Protein AF-A0A3D1R7E2-F1 (afdb_monomer_lite)

Radius of gyration: 16.74 Å; chains: 1; bounding box: 54×29×37 Å

Foldseek 3Di:
DCQPCNPVLFDCPVQAFWDGKAWAWWWFFPQDPVRDIDIDGDPHRSVVQVVVVHGDDPGHTAKTKMFTDTPVDPGTWIWMQGLVRHTDTDDPVCSVSVVVSCVVSVVDDPDDDDDPDDPDDPDDDD

Sequence (126 aa):
PLQDDGADALICSDVEGIDTITLKEVQILWGGPQGEIEIRRAKDLFEALKGRKKELPKGRLVKASFLVKFTDAKTPRTVTIRPQNIASYTRDSDASIVEAWLTARGFVRSAPEAQDADFAPAAAVA

Structure (mmCIF, N/CA/C/O backbone):
data_AF-A0A3D1R7E2-F1
#
_entry.id   AF-A0A3D1R7E2-F1
#
loop_
_atom_site.group_PDB
_atom_site.id
_atom_site.type_symbol
_atom_site.label_atom_id
_atom_site.label_alt_id
_atom_site.label_comp_id
_atom_site.label_asym_id
_atom_site.label_entity_id
_atom_site.label_seq_id
_atom_site.pdbx_PDB_ins_code
_atom_site.Cartn_x
_atom_site.Cartn_y
_atom_site.Cartn_z
_atom_site.occupancy
_atom_site.B_iso_or_equiv
_atom_site.auth_seq_id
_atom_site.auth_comp_id
_atom_site.auth_asym_id
_atom_site.auth_atom_id
_atom_site.pdbx_PDB_model_num
ATOM 1 N N . PRO A 1 1 ? 1.744 -7.961 -3.359 1.00 93.00 1 PRO A N 1
ATOM 2 C CA . PRO A 1 1 ? 0.296 -7.700 -3.225 1.00 93.00 1 PRO A CA 1
ATOM 3 C C . PRO A 1 1 ? -0.254 -6.580 -4.128 1.00 93.00 1 PRO A C 1
ATOM 5 O O . PRO A 1 1 ? -1.027 -6.898 -5.014 1.00 93.00 1 PRO A O 1
ATOM 8 N N . LEU A 1 2 ? 0.132 -5.295 -4.008 1.00 95.25 2 LEU A N 1
ATOM 9 C CA . LEU A 1 2 ? -0.544 -4.213 -4.775 1.00 95.25 2 LEU A CA 1
ATOM 10 C C . LEU A 1 2 ? -0.542 -4.389 -6.296 1.00 95.25 2 LEU A C 1
ATOM 12 O O . LEU A 1 2 ? -1.517 -4.055 -6.958 1.00 95.25 2 LEU A O 1
ATOM 16 N N . GLN A 1 3 ? 0.570 -4.855 -6.855 1.00 95.19 3 GLN A N 1
ATOM 17 C CA . GLN A 1 3 ? 0.695 -5.057 -8.295 1.00 95.19 3 GLN A CA 1
ATOM 18 C C . GLN A 1 3 ? 0.059 -6.363 -8.760 1.00 95.19 3 GLN A C 1
ATOM 20 O O . GLN A 1 3 ? -0.284 -6.449 -9.933 1.00 95.19 3 GLN A O 1
ATOM 25 N N . ASP A 1 4 ? -0.055 -7.364 -7.890 1.00 94.50 4 ASP A N 1
ATOM 26 C CA . ASP A 1 4 ? -0.408 -8.740 -8.260 1.00 94.50 4 ASP A CA 1
ATOM 27 C C . ASP A 1 4 ? -1.875 -9.042 -7.951 1.00 94.50 4 ASP A C 1
ATOM 29 O O . ASP A 1 4 ? -2.596 -9.497 -8.830 1.00 94.50 4 ASP A O 1
ATOM 33 N N . ASP A 1 5 ? -2.328 -8.674 -6.753 1.00 95.12 5 ASP A N 1
ATOM 34 C CA . ASP A 1 5 ? -3.698 -8.880 -6.268 1.00 95.12 5 ASP A CA 1
ATOM 35 C C . ASP A 1 5 ? -4.577 -7.633 -6.496 1.00 95.12 5 ASP A C 1
ATOM 37 O O . ASP A 1 5 ? -5.792 -7.652 -6.314 1.00 95.12 5 ASP A O 1
ATOM 41 N N . GLY A 1 6 ? -3.971 -6.502 -6.875 1.00 95.56 6 GLY A N 1
ATOM 42 C CA . GLY A 1 6 ? -4.695 -5.266 -7.162 1.00 95.56 6 GLY A CA 1
ATOM 43 C C . GLY A 1 6 ? -5.527 -4.780 -5.972 1.00 95.56 6 GLY A C 1
ATOM 44 O O . GLY A 1 6 ? -5.003 -4.588 -4.873 1.00 95.56 6 GLY A O 1
ATOM 45 N N . ALA A 1 7 ? -6.822 -4.548 -6.203 1.00 96.19 7 ALA A N 1
ATOM 46 C CA . ALA A 1 7 ? -7.747 -4.071 -5.176 1.00 96.19 7 ALA A CA 1
ATOM 47 C C . ALA A 1 7 ? -7.947 -5.083 -4.033 1.00 96.19 7 ALA A C 1
ATOM 49 O O . ALA A 1 7 ? -8.187 -4.664 -2.900 1.00 96.19 7 ALA A O 1
ATOM 50 N N . ASP A 1 8 ? -7.761 -6.382 -4.288 1.00 96.31 8 ASP A N 1
ATOM 51 C CA . ASP A 1 8 ? -7.923 -7.432 -3.277 1.00 96.31 8 ASP A CA 1
ATOM 52 C C . ASP A 1 8 ? -6.833 -7.352 -2.194 1.00 96.31 8 ASP A C 1
ATOM 54 O O . ASP A 1 8 ? -7.045 -7.745 -1.046 1.00 96.31 8 ASP A O 1
ATOM 58 N N . ALA A 1 9 ? -5.697 -6.710 -2.496 1.00 96.31 9 ALA A N 1
ATOM 59 C CA . ALA A 1 9 ? -4.672 -6.383 -1.504 1.00 96.31 9 ALA A CA 1
ATOM 60 C C . ALA A 1 9 ? -5.164 -5.420 -0.401 1.00 96.31 9 ALA A C 1
ATOM 62 O O . ALA A 1 9 ? -4.472 -5.244 0.601 1.00 96.31 9 ALA A O 1
ATOM 63 N N . LEU A 1 10 ? -6.319 -4.764 -0.579 1.00 97.56 10 LEU A N 1
ATOM 64 C CA . LEU A 1 10 ? -6.908 -3.842 0.398 1.00 97.56 10 LEU A CA 1
ATOM 65 C C . LEU A 1 10 ? -7.994 -4.478 1.271 1.00 97.56 10 LEU A C 1
ATOM 67 O O . LEU A 1 10 ? -8.542 -3.782 2.125 1.00 97.56 10 LEU A O 1
ATOM 71 N N . ILE A 1 11 ? -8.307 -5.766 1.090 1.00 97.12 11 ILE A N 1
ATOM 72 C CA . ILE A 1 11 ? -9.304 -6.459 1.915 1.00 97.12 11 ILE A CA 1
ATOM 73 C C . ILE A 1 11 ? -8.908 -6.355 3.396 1.00 97.12 11 ILE A C 1
ATOM 75 O O . ILE A 1 11 ? -7.786 -6.692 3.782 1.00 97.12 11 ILE A O 1
ATOM 79 N N . CYS A 1 12 ? -9.841 -5.873 4.217 1.00 96.69 12 CYS A N 1
ATOM 80 C CA . CYS A 1 12 ? -9.665 -5.685 5.659 1.00 96.69 12 CYS A CA 1
ATOM 81 C C . CYS A 1 12 ? -10.817 -6.265 6.490 1.00 96.69 12 CYS A C 1
ATOM 83 O O . CYS A 1 12 ? -10.854 -6.061 7.695 1.00 96.69 12 CYS A O 1
ATOM 85 N N . SER A 1 13 ? -11.759 -6.986 5.872 1.00 95.56 13 SER A N 1
ATOM 86 C CA . SER A 1 13 ? -12.932 -7.552 6.556 1.00 95.56 13 SER A CA 1
ATOM 87 C C . SER A 1 13 ? -12.590 -8.593 7.627 1.00 95.56 13 SER A C 1
ATOM 89 O O . SER A 1 13 ? -13.435 -8.923 8.450 1.00 95.56 13 SER A O 1
ATOM 91 N N . ASP A 1 14 ? -11.375 -9.133 7.596 1.00 94.31 14 ASP A N 1
ATOM 92 C CA . ASP A 1 14 ? -10.824 -10.073 8.569 1.00 94.31 14 ASP A CA 1
ATOM 93 C C . ASP A 1 14 ? -9.890 -9.413 9.600 1.00 94.31 14 ASP A C 1
ATOM 95 O O . ASP A 1 14 ? -9.264 -10.110 10.395 1.00 94.31 14 ASP A O 1
ATOM 99 N N . VAL A 1 15 ? -9.801 -8.079 9.606 1.00 94.75 15 VAL A N 1
ATOM 100 C CA . VAL A 1 15 ? -9.011 -7.303 10.567 1.00 94.75 15 VAL A CA 1
ATOM 101 C C . VAL A 1 15 ? -9.952 -6.430 11.388 1.00 94.75 15 VAL A C 1
ATOM 103 O O . VAL A 1 15 ? -10.504 -5.446 10.898 1.00 94.75 15 VAL A O 1
ATOM 106 N N . GLU A 1 16 ? -10.130 -6.783 12.659 1.00 94.62 16 GLU A N 1
ATOM 107 C CA . GLU A 1 16 ? -10.968 -6.011 13.576 1.00 94.62 16 GLU A CA 1
ATOM 108 C C . GLU A 1 16 ? -10.422 -4.584 13.766 1.00 94.62 16 GLU A C 1
ATOM 110 O O . GLU A 1 16 ? -9.217 -4.371 13.900 1.00 94.62 16 GLU A O 1
ATOM 115 N N . GLY A 1 17 ? -11.321 -3.595 13.781 1.00 93.88 17 GLY A N 1
ATOM 116 C CA . GLY A 1 17 ? -10.990 -2.182 13.991 1.00 93.88 17 GLY A CA 1
ATOM 117 C C . GLY A 1 17 ? -10.747 -1.369 12.716 1.00 93.88 17 GLY A C 1
ATOM 118 O O . GLY A 1 17 ? -10.523 -0.159 12.814 1.00 93.88 17 GLY A O 1
ATOM 119 N N . ILE A 1 18 ? -10.830 -1.982 11.528 1.00 95.81 18 ILE A N 1
ATOM 120 C CA . ILE A 1 18 ? -10.774 -1.283 10.236 1.00 95.81 18 ILE A CA 1
ATOM 121 C C . ILE A 1 18 ? -12.100 -1.436 9.485 1.00 95.81 18 ILE A C 1
ATOM 123 O O . ILE A 1 18 ? -12.493 -2.539 9.122 1.00 95.81 18 ILE A O 1
ATOM 127 N N . ASP A 1 19 ? -12.740 -0.314 9.149 1.00 96.44 19 ASP A N 1
ATOM 128 C CA . ASP A 1 19 ? -13.952 -0.319 8.325 1.00 96.44 19 ASP A CA 1
ATOM 129 C C . ASP A 1 19 ? -13.613 -0.381 6.829 1.00 96.44 19 ASP A C 1
ATOM 131 O O . ASP A 1 19 ? -14.225 -1.126 6.069 1.00 96.44 19 ASP A O 1
ATOM 135 N N . THR A 1 20 ? -12.672 0.459 6.376 1.00 97.38 20 THR A N 1
ATOM 136 C CA . THR A 1 20 ? -12.297 0.563 4.954 1.00 97.38 20 THR A CA 1
ATOM 137 C C . THR A 1 20 ? -10.848 0.999 4.770 1.00 97.38 20 THR A C 1
ATOM 139 O O . THR A 1 20 ? -10.297 1.763 5.570 1.00 97.38 20 THR A O 1
ATOM 142 N N . ILE A 1 21 ? -10.253 0.561 3.659 1.00 97.75 21 ILE A N 1
ATOM 143 C CA . ILE A 1 21 ? -8.923 0.975 3.209 1.00 97.75 21 ILE A CA 1
ATOM 144 C C . ILE A 1 21 ? -8.999 1.395 1.746 1.00 97.75 21 ILE A C 1
ATOM 146 O O . ILE A 1 21 ? -9.537 0.683 0.903 1.00 97.75 21 ILE A O 1
ATOM 150 N N . THR A 1 22 ? -8.416 2.547 1.426 1.00 98.31 22 THR A N 1
ATOM 151 C CA . THR A 1 22 ? -8.344 3.062 0.054 1.00 98.31 22 THR A CA 1
ATOM 152 C C . THR A 1 22 ? -6.907 3.391 -0.320 1.00 98.31 22 THR A C 1
ATOM 154 O O . THR A 1 22 ? -6.252 4.178 0.363 1.00 98.31 22 THR A O 1
ATOM 157 N N . LEU A 1 23 ? -6.415 2.867 -1.444 1.00 98.38 23 LEU A N 1
ATOM 158 C CA . LEU A 1 23 ? -5.114 3.261 -1.989 1.00 98.38 23 LEU A CA 1
ATOM 159 C C . LEU A 1 23 ? -5.201 4.671 -2.593 1.00 98.38 23 LEU A C 1
ATOM 161 O O . LEU A 1 23 ? -6.002 4.932 -3.491 1.00 98.38 23 LEU A O 1
ATOM 165 N N . LYS A 1 24 ? -4.364 5.591 -2.110 1.00 98.19 24 LYS A N 1
ATOM 166 C CA . LYS A 1 24 ? -4.354 7.002 -2.532 1.00 98.19 24 LYS A CA 1
ATOM 167 C C . LYS A 1 24 ? -3.199 7.327 -3.452 1.00 98.19 24 LYS A C 1
ATOM 169 O O . LYS A 1 24 ? -3.361 8.136 -4.362 1.00 98.19 24 LYS A O 1
ATOM 174 N N . GLU A 1 25 ? -2.037 6.751 -3.178 1.00 97.88 25 GLU A N 1
ATOM 175 C CA . GLU A 1 25 ? -0.796 7.080 -3.867 1.00 97.88 25 GLU A CA 1
ATOM 176 C C . GLU A 1 25 ? 0.111 5.858 -3.948 1.00 97.88 25 GLU A C 1
ATOM 178 O O . GLU A 1 25 ? 0.234 5.109 -2.978 1.00 97.88 25 GLU A O 1
ATOM 183 N N . VAL A 1 26 ? 0.791 5.712 -5.080 1.00 97.50 26 VAL A N 1
ATOM 184 C CA . VAL A 1 26 ? 1.994 4.888 -5.204 1.00 97.50 26 VAL A CA 1
ATOM 185 C C . VAL A 1 26 ? 3.109 5.706 -5.837 1.00 97.50 26 VAL A C 1
ATOM 187 O O . VAL A 1 26 ? 2.855 6.579 -6.673 1.00 97.50 26 VAL A O 1
ATOM 190 N N . GLN A 1 27 ? 4.341 5.395 -5.454 1.00 97.31 27 GLN A N 1
ATOM 191 C CA . GLN A 1 27 ? 5.536 5.865 -6.142 1.00 97.31 27 GLN A CA 1
ATOM 192 C C . GLN A 1 27 ? 6.299 4.667 -6.687 1.00 97.31 27 GLN A C 1
ATOM 194 O O . GLN A 1 27 ? 6.557 3.700 -5.960 1.00 97.31 27 GLN A O 1
ATOM 199 N N . ILE A 1 28 ? 6.637 4.747 -7.967 1.00 96.81 28 ILE A N 1
ATOM 200 C CA . ILE A 1 28 ? 7.308 3.700 -8.726 1.00 96.81 28 ILE A CA 1
ATOM 201 C C . ILE A 1 28 ? 8.655 4.257 -9.165 1.00 96.81 28 ILE A C 1
ATOM 203 O O . ILE A 1 28 ? 8.712 5.270 -9.855 1.00 96.81 28 ILE A O 1
ATOM 207 N 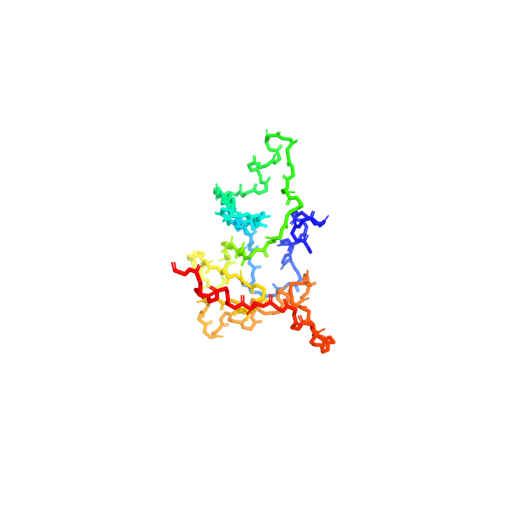N . LEU A 1 29 ? 9.732 3.604 -8.740 1.00 95.94 29 LEU A N 1
ATOM 208 C CA . LEU A 1 29 ? 11.078 3.887 -9.212 1.00 95.94 29 LEU A CA 1
ATOM 209 C C . LEU A 1 29 ? 11.318 3.079 -10.488 1.00 95.94 29 LEU A C 1
ATOM 211 O O . LEU A 1 29 ? 11.355 1.847 -10.447 1.00 95.94 29 LEU A O 1
ATOM 215 N N . TRP A 1 30 ? 11.494 3.782 -11.602 1.00 94.81 30 TRP A N 1
ATOM 216 C CA . TRP A 1 30 ? 11.928 3.200 -12.873 1.00 94.81 30 TRP A CA 1
ATOM 217 C C . TRP A 1 30 ? 13.458 3.158 -12.966 1.00 94.81 30 TRP A C 1
ATOM 219 O O . TRP A 1 30 ? 14.020 2.250 -13.574 1.00 94.81 30 TRP A O 1
ATOM 229 N N . GLY A 1 31 ? 14.138 4.080 -12.274 1.00 92.31 31 GLY A N 1
ATOM 230 C CA . GLY A 1 31 ? 15.594 4.123 -12.188 1.00 92.31 31 GLY A CA 1
ATOM 231 C C . GLY A 1 31 ? 16.223 4.781 -13.414 1.00 92.31 31 GLY A C 1
ATOM 232 O O . GLY A 1 31 ? 15.789 5.846 -13.849 1.00 92.31 31 GLY A O 1
ATOM 233 N N . GLY A 1 32 ? 17.282 4.168 -13.943 1.00 92.06 32 GLY A N 1
ATOM 234 C CA . GLY A 1 32 ? 18.061 4.723 -15.049 1.00 92.06 32 GLY A CA 1
ATOM 235 C C . GLY A 1 32 ? 18.939 5.923 -14.653 1.00 92.06 32 GLY A C 1
ATOM 236 O O . GLY A 1 32 ? 18.917 6.361 -13.501 1.00 92.06 32 GLY A O 1
ATOM 237 N N . PRO A 1 33 ? 19.715 6.478 -15.604 1.00 93.00 33 PRO A N 1
ATOM 238 C CA . PRO A 1 33 ? 20.716 7.516 -15.324 1.00 93.00 33 PRO A CA 1
ATOM 239 C C . PRO A 1 33 ? 20.145 8.816 -14.750 1.00 93.00 33 PRO A C 1
ATOM 241 O O . PRO A 1 33 ? 20.863 9.571 -14.108 1.00 93.00 33 PRO A O 1
ATOM 244 N N . GLN A 1 34 ? 18.860 9.079 -15.000 1.00 94.94 34 GLN A N 1
ATOM 245 C CA . GLN A 1 34 ? 18.167 10.286 -14.545 1.00 94.94 34 GLN A CA 1
ATOM 246 C C . GLN A 1 34 ? 17.313 10.041 -13.289 1.00 94.94 34 GLN A C 1
ATOM 248 O O . GLN A 1 34 ? 16.665 10.966 -12.809 1.00 94.94 34 GLN A O 1
ATOM 253 N N . GLY A 1 35 ? 17.293 8.808 -12.759 1.00 90.81 35 GLY A N 1
ATOM 254 C CA . GLY A 1 35 ? 16.551 8.461 -11.545 1.00 90.81 35 GLY A CA 1
ATOM 255 C C . GLY A 1 35 ? 15.041 8.663 -11.675 1.00 90.81 35 GLY A C 1
ATOM 256 O O . GLY A 1 35 ? 14.429 9.288 -10.812 1.00 90.81 35 GLY A O 1
ATOM 257 N N . GLU A 1 36 ? 14.436 8.166 -12.755 1.00 96.56 36 GLU A N 1
ATOM 258 C CA . GLU A 1 36 ? 13.021 8.393 -13.045 1.00 96.56 36 GLU A CA 1
ATOM 259 C C . GLU A 1 36 ? 12.114 7.795 -11.956 1.00 96.56 36 GLU A C 1
ATOM 261 O O . GLU A 1 36 ? 12.216 6.613 -11.599 1.00 96.56 36 GLU A O 1
ATOM 266 N N . ILE A 1 37 ? 11.194 8.625 -11.453 1.00 96.25 37 ILE A N 1
ATOM 267 C CA . ILE A 1 37 ? 10.164 8.253 -10.482 1.00 96.25 37 ILE A CA 1
ATOM 268 C C . ILE A 1 37 ? 8.799 8.670 -11.022 1.00 96.25 37 ILE A C 1
ATOM 270 O O . ILE A 1 37 ? 8.557 9.842 -11.311 1.00 96.25 37 ILE A O 1
ATOM 274 N N . GLU A 1 38 ? 7.870 7.721 -11.072 1.00 96.69 38 GLU A N 1
ATOM 275 C CA . GLU A 1 38 ? 6.471 7.980 -11.386 1.00 96.69 38 GLU A CA 1
ATOM 276 C C . GLU A 1 38 ? 5.636 8.014 -10.103 1.00 96.69 38 GLU A C 1
ATOM 278 O O . GLU A 1 38 ? 5.614 7.061 -9.321 1.00 96.69 38 GLU A O 1
ATOM 283 N N . ILE A 1 39 ? 4.899 9.108 -9.902 1.00 97.50 39 ILE A N 1
ATOM 284 C CA . ILE A 1 39 ? 3.942 9.252 -8.803 1.00 97.50 39 ILE A CA 1
ATOM 285 C C . ILE A 1 39 ? 2.533 9.156 -9.376 1.00 97.50 39 ILE A C 1
ATOM 287 O O . ILE A 1 39 ? 2.108 10.005 -10.161 1.00 97.50 39 ILE A O 1
ATOM 291 N N . ARG A 1 40 ? 1.770 8.152 -8.938 1.00 97.69 40 ARG A N 1
ATOM 292 C CA . ARG A 1 40 ? 0.340 8.048 -9.253 1.00 97.69 40 ARG A CA 1
ATOM 293 C C . ARG A 1 40 ? -0.485 8.302 -8.012 1.00 97.69 40 ARG A C 1
ATOM 295 O O . ARG A 1 40 ? -0.384 7.552 -7.047 1.00 97.69 40 ARG A O 1
ATOM 302 N N . ARG A 1 41 ? -1.339 9.326 -8.064 1.00 97.75 41 ARG A N 1
ATOM 303 C CA . ARG A 1 41 ? -2.199 9.734 -6.951 1.00 97.75 41 ARG A CA 1
ATOM 304 C C . ARG A 1 41 ? -3.637 9.961 -7.402 1.00 97.75 41 ARG A C 1
ATOM 306 O O . ARG A 1 41 ? -3.873 10.543 -8.457 1.00 97.75 41 ARG A O 1
ATOM 313 N N . ALA A 1 42 ? -4.593 9.535 -6.584 1.00 98.12 42 ALA A N 1
ATOM 314 C CA . ALA A 1 42 ? -6.019 9.757 -6.803 1.00 98.12 42 ALA A CA 1
ATOM 315 C C . ALA A 1 42 ? -6.803 9.763 -5.480 1.00 98.12 42 ALA A C 1
ATOM 317 O O . ALA A 1 42 ? -6.259 9.495 -4.405 1.00 98.12 42 ALA A O 1
ATOM 318 N N . LYS A 1 43 ? -8.107 10.075 -5.549 1.00 97.62 43 LYS A N 1
ATOM 319 C CA . LYS A 1 43 ? -9.004 9.889 -4.396 1.00 97.62 43 LYS A CA 1
ATOM 320 C C . LYS A 1 43 ? -9.190 8.407 -4.060 1.00 97.62 43 LYS A C 1
ATOM 322 O O . LYS A 1 43 ? -9.201 8.077 -2.882 1.00 97.62 43 LYS A O 1
ATOM 327 N N . ASP A 1 44 ? -9.280 7.575 -5.081 1.00 98.12 44 ASP A N 1
ATOM 328 C CA . ASP A 1 44 ? -9.190 6.124 -5.025 1.00 98.12 44 ASP A CA 1
ATOM 329 C C . ASP A 1 44 ? -8.407 5.711 -6.271 1.00 98.12 44 ASP A C 1
ATOM 331 O O . ASP A 1 44 ? -8.826 5.990 -7.398 1.00 98.12 44 ASP A O 1
ATOM 335 N N . LEU A 1 45 ? -7.202 5.181 -6.074 1.00 98.25 45 LEU A N 1
ATOM 336 C CA . LEU A 1 45 ? -6.304 4.878 -7.178 1.00 98.25 45 LEU A CA 1
ATOM 337 C C . LEU A 1 45 ? -6.773 3.664 -7.976 1.00 98.25 45 LEU A C 1
ATOM 339 O O . LEU A 1 45 ? -6.646 3.685 -9.200 1.00 98.25 45 LEU A O 1
ATOM 343 N N . PHE A 1 46 ? -7.341 2.649 -7.325 1.00 97.88 46 PHE A N 1
ATOM 344 C CA . PHE A 1 46 ? -7.822 1.466 -8.030 1.00 97.88 46 PHE A CA 1
ATOM 345 C C . PHE A 1 46 ? -9.076 1.777 -8.841 1.00 97.88 46 PHE A C 1
ATOM 347 O O . PHE A 1 46 ? -9.114 1.439 -10.022 1.00 97.88 46 PHE A O 1
ATOM 354 N N . GLU A 1 47 ? -10.034 2.527 -8.294 1.00 97.88 47 GLU A N 1
ATOM 355 C CA . GLU A 1 47 ? -11.212 2.955 -9.061 1.00 97.88 47 GLU A CA 1
ATOM 356 C C . GLU A 1 47 ? -10.829 3.883 -10.229 1.00 97.88 47 GLU A C 1
ATOM 358 O O . GLU A 1 47 ? -11.329 3.735 -11.348 1.00 97.88 47 GLU A O 1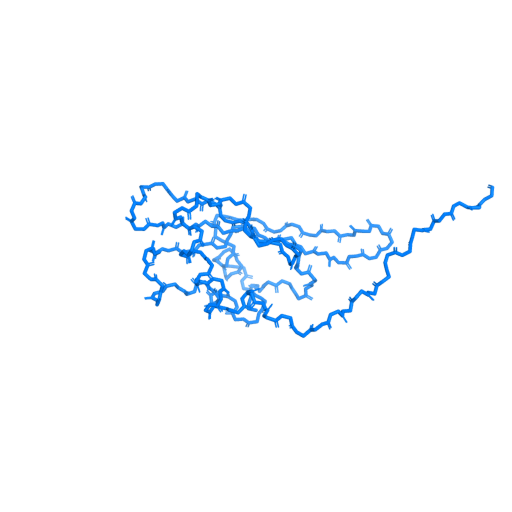
ATOM 363 N N . ALA A 1 48 ? -9.860 4.786 -10.035 1.00 97.75 48 ALA A N 1
ATOM 364 C CA . ALA A 1 48 ? -9.353 5.630 -11.120 1.00 97.75 48 ALA A CA 1
ATOM 365 C C . ALA A 1 48 ? -8.639 4.834 -12.228 1.00 97.75 48 ALA A C 1
ATOM 367 O O . ALA A 1 48 ? -8.613 5.264 -13.385 1.00 97.75 48 ALA A O 1
ATOM 368 N N . LEU A 1 49 ? -7.993 3.716 -11.894 1.00 96.69 49 LEU A N 1
ATOM 369 C CA . LEU A 1 49 ? -7.351 2.821 -12.860 1.00 96.69 49 LEU A CA 1
ATOM 370 C C . LEU A 1 49 ? -8.394 1.964 -13.592 1.00 96.69 49 LEU A C 1
ATOM 372 O O . LEU A 1 49 ? -8.393 1.934 -14.825 1.00 96.69 49 LEU A O 1
ATOM 376 N N . LYS A 1 50 ? -9.354 1.397 -12.855 1.00 96.50 50 LYS A N 1
ATOM 377 C CA . LYS A 1 50 ? -10.499 0.639 -13.376 1.00 96.50 50 LYS A CA 1
ATOM 378 C C . LYS A 1 50 ? -11.325 1.448 -14.373 1.00 96.50 50 LYS A C 1
ATOM 380 O O . LYS A 1 50 ? -11.580 0.972 -15.477 1.00 96.50 50 LYS A O 1
ATOM 385 N N . GLY A 1 51 ? -11.651 2.704 -14.053 1.00 96.75 51 GLY A N 1
ATOM 386 C CA . GLY A 1 51 ? -12.367 3.606 -14.965 1.00 96.75 51 GLY A CA 1
ATOM 387 C C . GLY A 1 51 ? -11.621 3.883 -16.278 1.00 96.75 51 GLY A C 1
ATOM 388 O O . GLY A 1 51 ? -12.240 4.181 -17.296 1.00 96.75 51 GLY A O 1
ATOM 389 N N .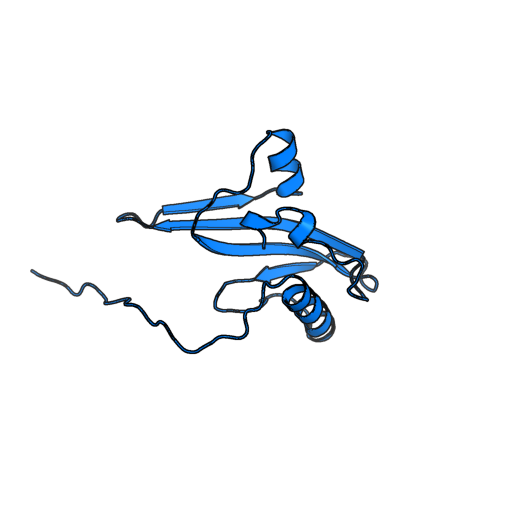 ARG A 1 52 ? -10.291 3.728 -16.285 1.00 95.81 52 ARG A N 1
ATOM 390 C CA . ARG A 1 52 ? -9.432 3.850 -17.474 1.00 95.81 52 ARG A CA 1
ATOM 391 C C . ARG A 1 52 ? -9.073 2.501 -18.106 1.00 95.81 52 ARG A C 1
ATOM 393 O O . ARG A 1 52 ? -8.299 2.494 -19.059 1.00 95.81 52 ARG A O 1
ATOM 400 N N . LYS A 1 53 ? -9.602 1.384 -17.586 1.00 95.69 53 LYS A N 1
ATOM 401 C CA . LYS A 1 53 ? -9.240 0.008 -17.973 1.00 95.69 53 LYS A CA 1
ATOM 402 C C . LYS A 1 53 ? -7.723 -0.222 -17.947 1.00 95.69 53 LYS A C 1
ATOM 404 O O . LYS A 1 53 ? -7.155 -0.819 -18.856 1.00 95.69 53 LYS A O 1
ATOM 409 N N . LYS A 1 54 ? -7.060 0.328 -16.928 1.00 94.50 54 LYS A N 1
ATOM 410 C CA . LYS A 1 54 ? -5.624 0.166 -16.688 1.00 94.50 54 LYS A CA 1
ATOM 411 C C . LYS A 1 54 ? -5.390 -0.513 -15.350 1.00 94.50 54 LYS A C 1
ATOM 413 O O . LYS A 1 54 ? -6.236 -0.457 -14.465 1.00 94.50 54 LYS A O 1
ATOM 418 N N . GLU A 1 55 ? -4.199 -1.067 -15.202 1.00 94.00 55 GLU A N 1
ATOM 419 C CA . GLU A 1 55 ? -3.702 -1.641 -13.956 1.00 94.00 55 GLU A CA 1
ATOM 420 C C . GLU A 1 55 ? -2.563 -0.789 -13.383 1.00 94.00 55 GLU A C 1
ATOM 422 O O . GLU A 1 55 ? -2.107 0.195 -13.989 1.00 94.00 55 GLU A O 1
ATOM 427 N N . LEU A 1 56 ? -2.107 -1.154 -12.184 1.00 94.62 56 LEU A N 1
ATOM 428 C CA . LEU A 1 56 ? -0.890 -0.585 -11.621 1.00 94.62 56 LEU A CA 1
ATOM 429 C C . LEU A 1 56 ? 0.323 -0.992 -12.477 1.00 94.62 56 LEU A C 1
ATOM 431 O O . LEU A 1 56 ? 0.462 -2.170 -12.805 1.00 94.62 56 LEU A O 1
ATOM 435 N N . PRO A 1 57 ? 1.226 -0.058 -12.830 1.00 93.62 57 PRO A N 1
ATOM 436 C CA . PRO A 1 57 ? 2.426 -0.405 -13.585 1.00 93.62 57 PRO A CA 1
ATOM 437 C C . PRO A 1 57 ? 3.314 -1.374 -12.805 1.00 93.62 57 PRO A C 1
ATOM 439 O O . PRO A 1 57 ? 3.479 -1.226 -11.592 1.00 93.62 57 PRO A O 1
ATOM 442 N N . LYS A 1 58 ? 3.925 -2.330 -13.509 1.00 93.69 58 LYS A N 1
ATOM 443 C CA . LYS A 1 58 ? 4.843 -3.340 -12.960 1.00 93.69 58 LYS A CA 1
ATOM 444 C C . LYS A 1 58 ? 6.281 -2.797 -12.840 1.00 93.69 58 LYS A C 1
ATOM 446 O O . LYS A 1 58 ? 7.177 -3.240 -13.546 1.00 93.69 58 LYS A O 1
ATOM 451 N N . GLY A 1 59 ? 6.488 -1.804 -11.975 1.00 92.94 59 GLY A N 1
ATOM 452 C CA . GLY A 1 59 ? 7.813 -1.254 -11.637 1.00 92.94 59 GLY A CA 1
ATOM 453 C C . GLY A 1 59 ? 8.167 -1.417 -10.154 1.00 92.94 59 GLY A C 1
ATOM 454 O O . GLY A 1 59 ? 7.379 -1.954 -9.377 1.00 92.94 59 GLY A O 1
ATOM 455 N N . ARG A 1 60 ? 9.335 -0.937 -9.712 1.00 94.38 60 ARG A N 1
ATOM 456 C CA . ARG A 1 60 ? 9.733 -1.048 -8.297 1.00 94.38 60 ARG A CA 1
ATOM 457 C C . ARG A 1 60 ? 8.931 -0.071 -7.436 1.00 94.38 60 ARG A C 1
ATOM 459 O O . ARG A 1 60 ? 9.182 1.131 -7.458 1.00 94.38 60 ARG A O 1
ATOM 466 N N . LEU A 1 61 ? 7.989 -0.577 -6.640 1.00 94.00 61 LEU A N 1
ATOM 467 C CA . LEU A 1 61 ? 7.256 0.242 -5.673 1.00 94.00 61 LEU A CA 1
ATOM 468 C C . LEU A 1 61 ? 8.177 0.673 -4.527 1.00 94.00 61 LEU A C 1
ATOM 470 O O . LEU A 1 61 ? 8.735 -0.163 -3.820 1.00 94.00 61 LEU A O 1
ATOM 474 N N . VAL A 1 62 ? 8.306 1.982 -4.326 1.00 93.88 62 VAL A N 1
ATOM 475 C CA . VAL A 1 62 ? 9.142 2.564 -3.258 1.00 93.88 62 VAL A CA 1
ATOM 476 C C . VAL A 1 62 ? 8.323 3.245 -2.162 1.00 93.88 62 VAL A C 1
ATOM 478 O O . VAL A 1 62 ? 8.821 3.465 -1.058 1.00 93.88 62 VAL A O 1
ATOM 481 N N . LYS A 1 63 ? 7.048 3.538 -2.433 1.00 94.50 63 LYS A N 1
ATOM 482 C CA . LYS A 1 63 ? 6.099 4.093 -1.464 1.00 94.50 63 LYS A CA 1
ATOM 483 C C . LYS A 1 63 ? 4.672 3.733 -1.860 1.00 94.50 63 LYS A C 1
ATOM 485 O O . LYS A 1 63 ? 4.325 3.810 -3.039 1.00 94.50 63 LYS A O 1
ATOM 490 N N . ALA A 1 64 ? 3.840 3.428 -0.871 1.00 95.69 64 ALA A N 1
ATOM 491 C CA . ALA A 1 64 ? 2.390 3.389 -1.022 1.00 95.69 64 ALA A CA 1
ATOM 492 C C . ALA A 1 64 ? 1.725 4.129 0.143 1.00 95.69 64 ALA A C 1
ATOM 494 O O . ALA A 1 64 ? 2.153 3.993 1.291 1.00 95.69 64 ALA A O 1
ATOM 495 N N . SER A 1 65 ? 0.690 4.914 -0.153 1.00 96.00 65 SER A N 1
ATOM 496 C CA . SER A 1 65 ? -0.112 5.612 0.851 1.00 96.00 65 SER A CA 1
ATOM 497 C C . SER A 1 65 ? -1.573 5.201 0.757 1.00 96.00 65 SER A C 1
ATOM 499 O O . SER A 1 65 ? -2.191 5.261 -0.309 1.00 96.00 65 SER A O 1
ATOM 501 N N . PHE A 1 66 ? -2.128 4.852 1.907 1.00 96.44 66 PHE A N 1
ATOM 502 C CA . PHE A 1 66 ? -3.490 4.397 2.108 1.00 96.44 66 PHE A CA 1
ATOM 503 C C . PHE A 1 66 ? -4.247 5.393 2.967 1.00 96.44 66 PHE A C 1
ATOM 505 O O . PHE A 1 66 ? -3.678 6.023 3.856 1.00 96.44 66 PHE A O 1
ATOM 512 N N . LEU A 1 67 ? -5.541 5.508 2.721 1.00 96.31 67 LEU A N 1
ATOM 513 C CA . LEU A 1 67 ? -6.479 6.146 3.622 1.00 96.31 67 LEU A CA 1
ATOM 514 C C . LEU A 1 67 ? -7.226 5.035 4.358 1.00 96.31 67 LEU A C 1
ATOM 516 O O . LEU A 1 67 ? -7.908 4.243 3.717 1.00 96.31 67 LEU A O 1
ATOM 520 N N . VAL A 1 68 ? -7.063 4.975 5.676 1.00 95.56 68 VAL A N 1
ATOM 521 C CA . VAL A 1 68 ? -7.632 3.940 6.542 1.00 95.56 68 VAL A CA 1
ATOM 522 C C . VAL A 1 68 ? -8.709 4.565 7.412 1.00 95.56 68 VAL A C 1
ATOM 524 O O . VAL A 1 68 ? -8.471 5.551 8.116 1.00 95.56 68 VAL A O 1
ATOM 527 N N . LYS A 1 69 ? -9.911 4.008 7.354 1.00 96.38 69 LYS A N 1
ATOM 528 C CA . LYS A 1 69 ? -11.020 4.367 8.230 1.00 96.38 69 LYS A CA 1
ATOM 529 C C . LYS A 1 69 ? -11.084 3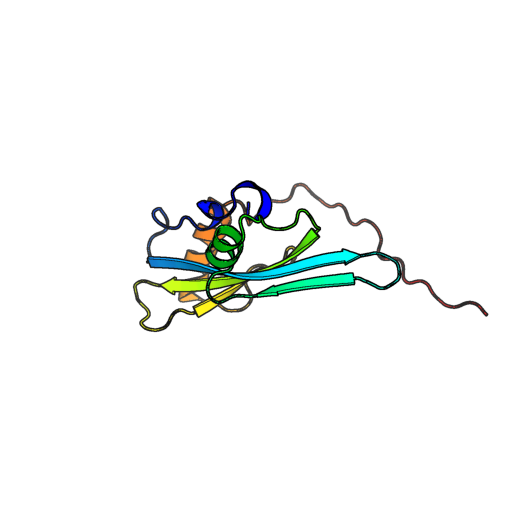.341 9.355 1.00 96.38 69 LYS A C 1
ATOM 531 O O . LYS A 1 69 ? -11.472 2.203 9.117 1.00 96.38 69 LYS A O 1
ATOM 536 N N . PHE A 1 70 ? -10.695 3.760 10.553 1.00 94.44 70 PHE A N 1
ATOM 537 C CA . PHE A 1 70 ? -10.844 2.951 11.759 1.00 94.44 70 PHE A CA 1
ATOM 538 C C . PHE A 1 70 ? -12.262 3.062 12.310 1.00 94.44 70 PHE A C 1
ATOM 540 O O . PHE A 1 70 ? -12.881 4.129 12.213 1.00 94.44 70 PHE A O 1
ATOM 547 N N . THR A 1 71 ? -12.735 1.983 12.924 1.00 93.75 71 THR A N 1
ATOM 548 C CA . THR A 1 71 ? -14.089 1.883 13.485 1.00 93.75 71 THR A CA 1
ATOM 549 C C . THR A 1 71 ? -14.315 2.871 14.637 1.00 93.75 71 THR A C 1
ATOM 551 O O . THR A 1 71 ? -15.401 3.430 14.790 1.00 93.75 71 THR A O 1
ATOM 554 N N . ASP A 1 72 ? -13.277 3.161 15.426 1.00 90.75 72 ASP A N 1
ATOM 555 C CA . ASP A 1 72 ? -13.329 4.072 16.578 1.00 90.75 72 ASP A CA 1
ATOM 556 C C . ASP A 1 72 ? -13.114 5.558 16.211 1.00 90.75 72 ASP A C 1
ATOM 558 O O . ASP A 1 72 ? -13.296 6.457 17.039 1.00 90.75 72 ASP A O 1
ATOM 562 N N . ALA A 1 73 ? -12.740 5.852 14.961 1.00 89.69 73 ALA A N 1
ATOM 563 C CA . ALA A 1 73 ? -12.297 7.174 14.539 1.00 89.69 73 ALA A CA 1
ATOM 564 C C . ALA A 1 73 ? -13.231 7.776 13.491 1.00 89.69 73 ALA A C 1
ATOM 566 O O . ALA A 1 73 ? -13.402 7.242 12.400 1.00 89.69 73 ALA A O 1
ATOM 567 N N . LYS A 1 74 ? -13.774 8.975 13.744 1.00 90.62 74 LYS A N 1
ATOM 568 C CA . LYS A 1 74 ? -14.622 9.683 12.761 1.00 90.62 74 LYS A CA 1
ATOM 569 C C . LYS A 1 74 ? -13.873 10.028 11.471 1.00 90.62 74 LYS A C 1
ATOM 571 O O . LYS A 1 74 ? -14.417 9.833 10.384 1.00 90.62 74 LYS A O 1
ATOM 576 N N . THR A 1 75 ? -12.634 10.490 11.592 1.00 91.50 75 THR A N 1
ATOM 577 C CA . THR A 1 75 ? -11.813 10.922 10.457 1.00 91.50 75 THR A CA 1
ATOM 578 C C . THR A 1 75 ? -10.861 9.804 10.037 1.00 91.50 75 THR A C 1
ATOM 580 O O . THR A 1 75 ? -10.122 9.309 10.893 1.00 91.50 75 THR A O 1
ATOM 583 N N . PRO A 1 76 ? -10.835 9.418 8.749 1.00 93.81 76 PRO A N 1
ATOM 584 C CA . PRO A 1 76 ? -9.874 8.439 8.267 1.00 93.81 76 PRO A CA 1
ATOM 585 C C . PRO A 1 76 ? -8.446 8.997 8.331 1.00 93.81 76 PRO A C 1
ATOM 587 O O . PRO A 1 76 ? -8.220 10.198 8.164 1.00 93.81 76 PRO A O 1
ATOM 590 N N . ARG A 1 77 ? -7.471 8.122 8.565 1.00 92.25 77 ARG A N 1
ATOM 591 C CA . ARG A 1 77 ? -6.059 8.473 8.769 1.00 92.25 77 ARG A CA 1
ATOM 592 C C . ARG A 1 77 ? -5.226 7.964 7.600 1.00 92.25 77 ARG A C 1
ATOM 594 O O . ARG A 1 77 ? -5.566 6.970 6.966 1.00 92.25 77 ARG A O 1
ATOM 601 N N . THR A 1 78 ? -4.152 8.675 7.270 1.00 92.69 78 THR A N 1
ATOM 602 C CA . THR A 1 78 ? -3.270 8.266 6.170 1.00 92.69 78 THR A CA 1
ATOM 603 C C . THR A 1 78 ? -2.164 7.370 6.700 1.00 92.69 78 THR A C 1
ATOM 605 O O . THR A 1 78 ? -1.381 7.806 7.533 1.00 92.69 78 THR A O 1
ATOM 608 N N . VAL A 1 79 ? -2.054 6.159 6.167 1.00 92.50 79 VAL A N 1
ATOM 609 C CA . VAL A 1 79 ? -0.962 5.222 6.446 1.00 92.50 79 VAL A CA 1
ATOM 610 C C . VAL A 1 79 ? -0.034 5.208 5.243 1.00 92.50 79 VAL A C 1
ATOM 612 O O . VAL A 1 79 ? -0.489 5.056 4.116 1.00 92.50 79 VAL A O 1
ATOM 615 N N . THR A 1 80 ? 1.269 5.378 5.446 1.00 92.56 80 THR A N 1
ATOM 616 C CA . THR A 1 80 ? 2.253 5.294 4.356 1.00 92.56 80 THR A CA 1
ATOM 617 C C . THR A 1 80 ? 3.282 4.237 4.672 1.00 92.56 80 THR A C 1
ATOM 619 O O . THR A 1 80 ? 3.966 4.356 5.683 1.00 92.56 80 THR A O 1
ATOM 622 N N . ILE A 1 81 ? 3.435 3.264 3.780 1.00 90.94 81 ILE A N 1
ATOM 623 C CA . ILE A 1 81 ? 4.452 2.221 3.891 1.00 90.94 81 ILE A CA 1
ATOM 624 C C . ILE A 1 81 ? 5.570 2.456 2.881 1.00 90.94 81 ILE A C 1
ATOM 626 O O . ILE A 1 81 ? 5.344 2.948 1.767 1.00 90.94 81 ILE A O 1
ATOM 630 N N . ARG A 1 82 ? 6.783 2.078 3.277 1.00 90.38 82 ARG A N 1
ATOM 631 C CA . ARG A 1 82 ? 7.960 2.004 2.412 1.00 90.38 82 ARG A CA 1
ATOM 632 C C . ARG A 1 82 ? 8.607 0.629 2.595 1.00 90.38 82 ARG A C 1
ATOM 634 O O . ARG A 1 82 ? 8.573 0.120 3.712 1.00 90.38 82 ARG A O 1
ATOM 641 N N . PRO A 1 83 ? 9.240 0.050 1.560 1.00 81.31 83 PRO A N 1
ATOM 642 C CA . PRO A 1 83 ? 9.864 -1.272 1.656 1.00 81.31 83 PRO A CA 1
ATOM 643 C C . PRO A 1 83 ? 10.846 -1.457 2.827 1.00 81.31 83 PRO A C 1
ATOM 645 O O . PRO A 1 83 ? 10.974 -2.565 3.324 1.00 81.31 83 PRO A O 1
ATOM 648 N N . GLN A 1 84 ? 11.523 -0.392 3.272 1.00 70.81 84 GLN A N 1
ATOM 649 C CA . GLN A 1 84 ? 12.500 -0.429 4.374 1.00 70.81 84 GLN A CA 1
ATOM 650 C C . GLN A 1 84 ? 12.007 0.221 5.678 1.00 70.81 84 GLN A C 1
ATOM 652 O O . GLN A 1 84 ? 12.740 0.250 6.659 1.00 70.81 84 GLN A O 1
ATOM 657 N N . ASN A 1 85 ? 10.806 0.800 5.702 1.00 64.31 85 ASN A N 1
ATOM 658 C CA . ASN A 1 85 ? 10.321 1.544 6.863 1.00 64.31 85 ASN A CA 1
ATOM 659 C C . ASN A 1 85 ? 8.804 1.369 6.961 1.00 64.31 85 ASN A C 1
ATOM 661 O O . ASN A 1 85 ? 8.038 1.964 6.188 1.00 64.31 85 ASN A O 1
ATOM 665 N N . ILE A 1 86 ? 8.392 0.464 7.846 1.00 61.81 86 ILE A N 1
ATOM 666 C CA . ILE A 1 86 ? 6.994 0.091 8.037 1.00 61.81 86 ILE A CA 1
ATOM 667 C C . ILE A 1 86 ? 6.264 1.280 8.686 1.00 61.81 86 ILE A C 1
ATOM 669 O O . ILE A 1 86 ? 6.671 1.773 9.727 1.00 61.81 86 ILE A O 1
ATOM 673 N N . ALA A 1 87 ? 5.218 1.752 7.997 1.00 63.88 87 ALA A N 1
ATOM 674 C CA . ALA A 1 87 ? 4.165 2.687 8.422 1.00 63.88 87 ALA A CA 1
ATOM 675 C C . ALA A 1 87 ? 4.580 3.945 9.228 1.00 63.88 87 ALA A C 1
ATOM 677 O O . ALA A 1 87 ? 4.679 3.923 10.445 1.00 63.88 87 ALA A O 1
ATOM 678 N N . SER A 1 88 ? 4.686 5.114 8.581 1.00 63.16 88 SER A N 1
ATOM 679 C CA . SER A 1 88 ? 5.154 6.337 9.267 1.00 63.16 88 SER A CA 1
ATOM 680 C C . SER A 1 88 ? 4.086 7.220 9.949 1.00 63.16 88 SER A C 1
ATOM 682 O O . SER A 1 88 ? 4.435 8.329 10.339 1.00 63.16 88 SER A O 1
ATOM 684 N N . TYR A 1 89 ? 2.804 6.827 10.067 1.00 62.00 89 TYR A N 1
ATOM 685 C CA . TYR A 1 89 ? 1.734 7.785 10.452 1.00 62.00 89 TYR A CA 1
ATOM 686 C C . TYR A 1 89 ? 0.520 7.225 11.221 1.00 62.00 89 TYR A C 1
ATOM 688 O O . TYR A 1 89 ? -0.602 7.709 11.053 1.00 62.00 89 TYR A O 1
ATOM 696 N N . THR A 1 90 ? 0.709 6.246 12.096 1.00 60.50 90 THR A N 1
ATOM 697 C CA . THR A 1 90 ? -0.352 5.764 12.998 1.00 60.50 90 THR A CA 1
ATOM 698 C C . THR A 1 90 ? -0.059 6.171 14.432 1.00 60.50 90 THR A C 1
ATOM 700 O O . THR A 1 90 ? 1.096 6.176 14.846 1.00 60.50 90 THR A O 1
ATOM 703 N N . ARG A 1 91 ? -1.096 6.534 15.201 1.00 68.94 91 ARG A N 1
ATOM 704 C CA . ARG A 1 91 ? -0.964 6.557 16.666 1.00 68.94 91 ARG A CA 1
ATOM 705 C C . ARG A 1 91 ? -0.586 5.150 17.123 1.00 68.94 91 ARG A C 1
ATOM 707 O O . ARG A 1 91 ? -1.043 4.196 16.497 1.00 68.94 91 ARG A O 1
ATOM 714 N N . ASP A 1 92 ? 0.132 5.025 18.234 1.00 71.50 92 ASP A N 1
ATOM 715 C CA . ASP A 1 92 ? 0.509 3.720 18.800 1.00 71.50 92 ASP A CA 1
ATOM 716 C C . ASP A 1 92 ? -0.692 2.766 18.922 1.00 71.50 92 ASP A C 1
ATOM 718 O O . ASP A 1 92 ? -0.574 1.579 18.647 1.00 71.50 92 ASP A O 1
ATOM 722 N N . SER A 1 93 ? -1.880 3.298 19.235 1.00 75.75 93 SER A N 1
ATOM 723 C CA . SER A 1 93 ? -3.126 2.525 19.342 1.00 75.75 93 SER A CA 1
ATOM 724 C C . SER A 1 93 ? -3.602 1.894 18.025 1.00 75.75 93 SER A C 1
ATOM 726 O O . SER A 1 93 ? -4.169 0.808 18.052 1.00 75.75 93 SER A O 1
ATOM 728 N N . ASP A 1 94 ? -3.375 2.545 16.879 1.00 85.56 94 ASP A N 1
ATOM 729 C CA . ASP A 1 94 ? -3.762 2.001 15.568 1.00 85.56 94 ASP A CA 1
ATOM 730 C C . ASP A 1 94 ? -2.655 1.137 14.956 1.00 85.56 94 ASP A C 1
ATOM 732 O O . ASP A 1 94 ? -2.908 0.390 14.010 1.00 85.56 94 ASP A O 1
ATOM 736 N N . ALA A 1 95 ? -1.414 1.300 15.429 1.00 86.31 95 ALA A N 1
ATOM 737 C CA . ALA A 1 95 ? -0.238 0.687 14.827 1.00 86.31 95 ALA A CA 1
ATOM 738 C C . ALA A 1 95 ? -0.394 -0.835 14.763 1.00 86.31 95 ALA A C 1
ATOM 740 O O . ALA A 1 95 ? -0.268 -1.408 13.685 1.00 86.31 95 ALA A O 1
ATOM 741 N N . SER A 1 96 ? -0.811 -1.464 15.866 1.00 88.75 96 SER A N 1
ATOM 742 C CA . SER A 1 96 ? -1.040 -2.912 15.931 1.00 88.75 96 SER A CA 1
ATOM 743 C C . SER A 1 96 ? -2.118 -3.393 14.953 1.00 88.75 96 SER A C 1
ATOM 745 O O . SER A 1 96 ? -1.975 -4.449 14.342 1.00 88.75 96 SER A O 1
ATOM 747 N N . ILE A 1 97 ? -3.186 -2.609 14.764 1.00 92.19 97 ILE A N 1
ATOM 748 C CA . ILE A 1 97 ? -4.282 -2.935 13.837 1.00 92.19 97 ILE A CA 1
ATOM 749 C C . ILE A 1 97 ? -3.779 -2.863 12.387 1.00 92.19 97 ILE A C 1
ATOM 751 O O . ILE A 1 97 ? -4.039 -3.746 11.568 1.00 92.19 97 ILE A O 1
ATOM 755 N N . VAL A 1 98 ? -3.010 -1.821 12.065 1.00 92.19 98 VAL A N 1
ATOM 756 C CA . VAL A 1 98 ? -2.414 -1.649 10.736 1.00 92.19 98 VAL A CA 1
ATOM 757 C C . VAL A 1 98 ? -1.354 -2.710 10.457 1.00 92.19 98 VAL A C 1
ATOM 759 O O . VAL A 1 98 ? -1.315 -3.236 9.349 1.00 92.19 98 VAL A O 1
ATOM 762 N N . GLU A 1 99 ? -0.523 -3.069 11.432 1.00 90.06 99 GLU A N 1
ATOM 763 C CA . GLU A 1 99 ? 0.463 -4.144 11.299 1.00 90.06 99 GLU A CA 1
ATOM 764 C C . GLU A 1 99 ? -0.193 -5.507 11.075 1.00 90.06 99 GLU A C 1
ATOM 766 O O . GLU A 1 99 ? 0.262 -6.263 10.211 1.00 90.06 99 GLU A O 1
ATOM 771 N N . ALA A 1 100 ? -1.287 -5.803 11.784 1.00 92.00 100 ALA A N 1
ATOM 772 C CA . ALA A 1 100 ? -2.067 -7.017 11.565 1.00 92.00 100 ALA A CA 1
ATOM 773 C C . ALA A 1 100 ? -2.574 -7.089 10.116 1.00 92.00 100 ALA A C 1
ATOM 775 O O . ALA A 1 100 ? -2.379 -8.102 9.442 1.00 92.00 100 ALA A O 1
ATOM 776 N N . TRP A 1 101 ? -3.127 -5.990 9.593 1.00 94.88 101 TRP A N 1
ATOM 777 C CA . TRP A 1 101 ? -3.547 -5.902 8.192 1.00 94.88 101 TRP A CA 1
ATOM 778 C C . TRP A 1 101 ? -2.383 -6.047 7.201 1.00 94.88 101 TRP A C 1
ATOM 780 O O . TRP A 1 101 ? -2.464 -6.841 6.259 1.00 94.88 101 TRP A O 1
ATOM 790 N N . LEU A 1 102 ? -1.280 -5.321 7.409 1.00 92.75 102 LEU A N 1
ATOM 791 C CA . LEU A 1 102 ? -0.103 -5.392 6.539 1.00 92.75 102 LEU A CA 1
ATOM 792 C C . LEU A 1 102 ? 0.479 -6.811 6.497 1.00 92.75 102 LEU A C 1
ATOM 794 O O . LEU A 1 102 ? 0.915 -7.267 5.438 1.00 92.75 102 LEU A O 1
ATOM 798 N N . THR A 1 103 ? 0.456 -7.517 7.624 1.00 91.38 103 THR A N 1
ATOM 799 C CA . THR A 1 103 ? 0.899 -8.910 7.726 1.00 91.38 103 THR A CA 1
ATOM 800 C C . THR A 1 103 ? -0.070 -9.845 7.004 1.00 91.38 103 THR A C 1
ATOM 802 O O . THR A 1 103 ? 0.359 -10.613 6.144 1.00 91.38 103 THR A O 1
ATOM 805 N N . ALA A 1 104 ? -1.377 -9.730 7.262 1.00 93.00 104 ALA A N 1
ATOM 806 C CA . ALA A 1 104 ? -2.412 -10.564 6.643 1.00 93.00 104 ALA A CA 1
ATOM 807 C C . ALA A 1 104 ? -2.441 -10.458 5.107 1.00 93.00 104 ALA A C 1
ATOM 809 O O . ALA A 1 104 ? -2.720 -11.435 4.413 1.00 93.00 104 ALA A O 1
ATOM 810 N N . ARG A 1 105 ? -2.122 -9.280 4.558 1.00 94.38 105 ARG A N 1
ATOM 811 C CA . ARG A 1 105 ? -2.047 -9.035 3.106 1.00 94.38 105 ARG A CA 1
ATOM 812 C C . ARG A 1 105 ? -0.650 -9.241 2.508 1.00 94.38 105 ARG A C 1
ATOM 814 O O . ARG A 1 105 ? -0.451 -8.980 1.323 1.00 94.38 105 ARG A O 1
ATOM 821 N N . GLY A 1 106 ? 0.331 -9.680 3.299 1.00 90.62 106 GLY A N 1
ATOM 822 C CA . GLY A 1 106 ? 1.682 -9.982 2.813 1.00 90.62 106 GLY A CA 1
ATOM 823 C C . GLY A 1 106 ? 2.500 -8.756 2.391 1.00 90.62 106 GLY A C 1
ATOM 824 O O . GLY A 1 106 ? 3.388 -8.859 1.541 1.00 90.62 106 GLY A O 1
ATOM 825 N N . PHE A 1 107 ? 2.206 -7.577 2.948 1.00 89.31 107 PHE A N 1
ATOM 826 C CA . PHE A 1 107 ? 3.064 -6.395 2.808 1.00 89.31 107 PHE A CA 1
ATOM 827 C C . PHE A 1 107 ? 4.323 -6.497 3.664 1.00 89.31 107 PHE A C 1
ATOM 829 O O . PHE A 1 107 ? 5.371 -5.987 3.268 1.00 89.31 107 PHE A O 1
ATOM 836 N N . VAL A 1 108 ? 4.226 -7.159 4.819 1.00 84.81 108 VAL A N 1
ATOM 837 C CA . VAL A 1 108 ? 5.376 -7.480 5.664 1.00 84.81 108 VAL A CA 1
ATOM 838 C C . VAL A 1 108 ? 5.922 -8.830 5.218 1.00 84.81 108 VAL A C 1
ATOM 840 O O . VAL A 1 108 ? 5.234 -9.845 5.296 1.00 84.81 108 VAL A O 1
ATOM 843 N N . ARG A 1 109 ? 7.163 -8.849 4.730 1.00 71.06 109 ARG A N 1
ATOM 844 C CA . ARG A 1 109 ? 7.907 -10.093 4.526 1.00 71.06 109 ARG A CA 1
ATOM 845 C C . ARG A 1 109 ? 8.764 -10.325 5.763 1.00 71.06 109 ARG A C 1
ATOM 847 O O . ARG A 1 109 ? 9.597 -9.481 6.081 1.00 71.06 109 ARG A O 1
ATOM 854 N N . SER A 1 110 ? 8.597 -11.461 6.433 1.00 49.50 110 SER A N 1
ATOM 855 C CA . SER A 1 110 ? 9.638 -11.981 7.321 1.00 49.50 110 SER A CA 1
ATOM 856 C C . SER A 1 110 ? 10.856 -12.259 6.443 1.00 49.50 110 SER A C 1
ATOM 858 O O . SER A 1 110 ? 10.791 -13.101 5.549 1.00 49.50 110 SER A O 1
ATOM 860 N N . ALA A 1 111 ? 11.919 -11.475 6.594 1.00 38.59 111 ALA A N 1
ATOM 861 C CA . ALA A 1 111 ? 13.122 -11.646 5.792 1.00 38.59 111 ALA A CA 1
ATOM 862 C C . ALA A 1 111 ? 13.710 -13.054 6.011 1.00 38.59 111 ALA A C 1
ATOM 864 O O . ALA A 1 111 ? 13.876 -13.455 7.164 1.00 38.59 111 ALA A O 1
ATOM 865 N N . PRO A 1 112 ? 14.103 -13.790 4.959 1.00 34.88 112 PRO A N 1
ATOM 866 C CA . PRO A 1 112 ? 15.404 -14.428 4.969 1.00 34.88 1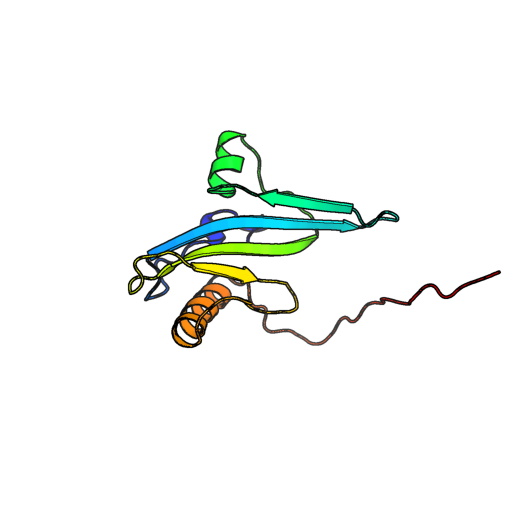12 PRO A CA 1
ATOM 867 C C . PRO A 1 112 ? 16.471 -13.345 4.730 1.00 34.88 112 PRO A C 1
ATOM 869 O O . PRO A 1 112 ? 16.236 -12.380 4.000 1.00 34.88 112 PRO A O 1
ATOM 872 N N . GLU A 1 113 ? 17.609 -13.482 5.405 1.00 40.03 113 GLU A N 1
ATOM 873 C CA . GLU A 1 113 ? 18.755 -12.566 5.393 1.00 40.03 113 GLU A CA 1
ATOM 874 C C . GLU A 1 113 ? 19.107 -11.947 4.028 1.00 40.03 113 GLU A C 1
ATOM 876 O O . GLU A 1 113 ? 19.123 -12.615 2.997 1.00 40.03 113 GLU A O 1
ATOM 881 N N . ALA A 1 114 ? 19.432 -10.651 4.101 1.00 44.53 114 ALA A N 1
ATOM 882 C CA . ALA A 1 114 ? 20.352 -9.876 3.271 1.00 44.53 114 ALA A CA 1
ATOM 883 C C . ALA A 1 114 ? 20.475 -10.219 1.774 1.00 44.53 114 ALA A C 1
ATOM 885 O O . ALA A 1 114 ? 21.124 -11.181 1.378 1.00 44.53 114 ALA A O 1
ATOM 886 N N . GLN A 1 115 ? 20.063 -9.264 0.939 1.00 36.09 115 GLN A N 1
ATOM 887 C CA . GLN A 1 115 ? 20.883 -8.856 -0.202 1.00 36.09 115 GLN A CA 1
ATOM 888 C C . GLN A 1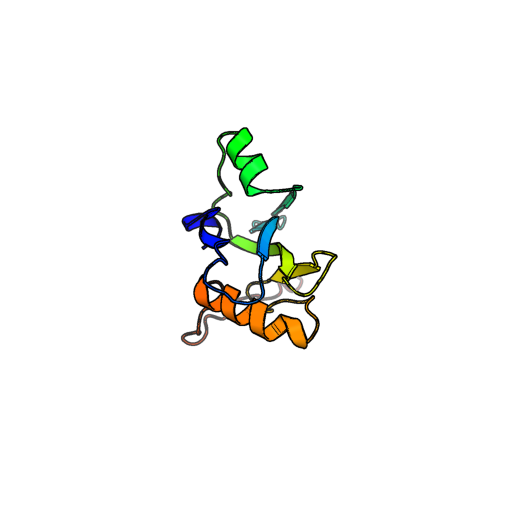 115 ? 21.009 -7.334 -0.179 1.00 36.09 115 GLN A C 1
ATOM 890 O O . GLN A 1 115 ? 20.238 -6.602 -0.801 1.00 36.09 115 GLN A O 1
ATOM 895 N N . ASP A 1 116 ? 22.001 -6.879 0.585 1.00 45.97 116 ASP A N 1
ATOM 896 C CA . ASP A 1 116 ? 22.750 -5.683 0.229 1.00 45.97 116 ASP A CA 1
ATOM 897 C C . ASP A 1 116 ? 23.373 -5.935 -1.148 1.00 45.97 116 ASP A C 1
ATOM 899 O O . ASP A 1 116 ? 24.277 -6.755 -1.301 1.00 45.97 116 ASP A O 1
ATOM 903 N N . ALA A 1 117 ? 22.853 -5.255 -2.163 1.00 41.88 117 ALA A N 1
ATOM 904 C CA . ALA A 1 117 ? 23.504 -5.125 -3.454 1.00 41.88 117 ALA A CA 1
ATOM 905 C C . ALA A 1 117 ? 23.616 -3.631 -3.772 1.00 41.88 117 ALA A C 1
ATOM 907 O O . ALA A 1 117 ? 22.712 -3.014 -4.332 1.00 41.88 117 ALA A O 1
ATOM 908 N N . ASP A 1 118 ? 24.746 -3.090 -3.320 1.00 40.75 118 ASP A N 1
ATOM 909 C CA . ASP A 1 118 ? 25.550 -2.068 -3.986 1.00 40.75 118 ASP A CA 1
ATOM 910 C C . ASP A 1 118 ? 24.873 -0.725 -4.319 1.00 40.75 118 ASP A C 1
ATOM 912 O O . ASP A 1 118 ? 24.449 -0.447 -5.440 1.00 40.75 118 ASP A O 1
ATOM 916 N N . PHE A 1 119 ? 24.893 0.183 -3.341 1.00 41.72 119 PHE A N 1
ATOM 917 C CA . PHE A 1 119 ? 25.072 1.606 -3.629 1.00 41.72 119 PHE A CA 1
ATOM 918 C C . PHE A 1 119 ? 26.538 1.967 -3.375 1.00 41.72 119 PHE A C 1
ATOM 920 O O . PHE A 1 119 ? 26.893 2.454 -2.303 1.00 41.72 119 PHE A O 1
ATOM 927 N N . ALA A 1 120 ? 27.401 1.740 -4.365 1.00 43.09 120 ALA A N 1
ATOM 928 C CA . ALA A 1 120 ? 28.700 2.399 -4.392 1.00 43.09 120 ALA A CA 1
ATOM 929 C C . ALA A 1 120 ? 28.497 3.882 -4.773 1.00 43.09 120 ALA A C 1
ATOM 931 O O . ALA A 1 120 ? 27.828 4.169 -5.772 1.00 43.09 120 ALA A O 1
ATOM 932 N N . PRO A 1 121 ? 29.055 4.849 -4.021 1.00 42.88 121 PRO A N 1
ATOM 933 C CA . PRO A 1 121 ? 29.083 6.235 -4.456 1.00 42.88 121 PRO A CA 1
ATOM 934 C C . PRO A 1 121 ? 30.109 6.362 -5.587 1.00 42.88 121 PRO A C 1
ATOM 936 O O . PRO A 1 121 ? 31.280 6.025 -5.412 1.00 42.88 121 PRO A O 1
ATOM 939 N N . ALA A 1 122 ? 29.693 6.862 -6.750 1.00 43.16 122 ALA A N 1
ATOM 940 C CA . ALA A 1 122 ? 30.634 7.282 -7.782 1.00 43.16 122 ALA A CA 1
ATOM 941 C C . ALA A 1 122 ? 31.361 8.545 -7.292 1.00 43.16 122 ALA A C 1
ATOM 943 O O . ALA A 1 122 ? 30.861 9.664 -7.411 1.00 43.16 122 ALA A O 1
ATOM 944 N N . ALA A 1 123 ? 32.521 8.337 -6.673 1.00 43.81 123 ALA A N 1
ATOM 945 C CA . ALA A 1 123 ? 33.482 9.381 -6.373 1.00 43.81 123 ALA A CA 1
ATOM 946 C C . ALA A 1 123 ? 34.160 9.886 -7.660 1.00 43.81 123 ALA A C 1
ATOM 948 O O . ALA A 1 123 ? 34.366 9.146 -8.620 1.00 43.81 123 ALA A O 1
ATOM 949 N N . ALA A 1 124 ? 34.478 11.177 -7.621 1.00 39.81 124 ALA A N 1
ATOM 950 C CA . ALA A 1 124 ? 35.103 12.030 -8.624 1.00 39.81 124 ALA A CA 1
ATOM 951 C C . ALA A 1 124 ? 36.326 11.465 -9.378 1.00 39.81 124 ALA A C 1
ATOM 953 O O . ALA A 1 124 ? 37.209 10.871 -8.768 1.00 39.81 124 ALA A O 1
ATOM 954 N N . VAL A 1 125 ? 36.414 11.819 -10.667 1.00 40.66 125 VAL A N 1
ATOM 955 C CA . VAL A 1 125 ? 37.626 12.059 -11.488 1.00 40.66 125 VAL A CA 1
ATOM 956 C C . VAL A 1 125 ? 37.183 12.960 -12.665 1.00 40.66 125 VAL A C 1
ATOM 958 O O . VAL A 1 125 ? 36.114 12.712 -13.215 1.00 40.66 125 VAL A O 1
ATOM 961 N N . ALA A 1 126 ? 37.852 14.030 -13.101 1.00 41.44 126 ALA A N 1
ATOM 962 C CA . ALA A 1 126 ? 39.180 14.590 -12.854 1.00 41.44 126 ALA A CA 1
ATOM 963 C C . ALA A 1 126 ? 39.133 16.128 -12.998 1.00 41.44 126 ALA A C 1
ATOM 965 O O . ALA A 1 126 ? 38.189 16.623 -13.659 1.00 41.44 126 ALA A O 1
#

pLDDT: mean 84.85, std 19.03, range [34.88, 98.38]

Secondary structure (DSSP, 8-state):
-TTTTGGGGG--TTSTTEEEEEEEEEEEEEETTTTEEEEEE-SSHHHHHHTTT----SSEEEEEEEEEEETT-SS-EEEEEBTTB--SS--HHHHHHHHHHHHHTT-S----S-------------